Protein AF-A0AAW6J506-F1 (afdb_monomer_lite)

Sequence (66 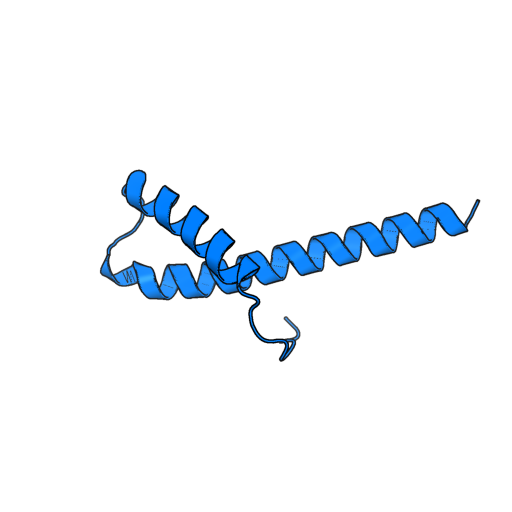aa):
MKILSTSYTHAHGFRALKRLHKAVIYNSVLPDELHKLYKALIHFERYIERLAHQQTAVKKKKSNKH

Structure (mmCIF, N/CA/C/O backbone):
data_AF-A0AAW6J506-F1
#
_entry.id   AF-A0AAW6J506-F1
#
loop_
_atom_site.group_PDB
_atom_site.id
_atom_site.type_symbol
_atom_site.label_atom_id
_atom_site.label_alt_id
_atom_site.label_comp_id
_atom_site.label_asym_id
_atom_site.label_entity_id
_atom_site.label_seq_id
_atom_site.pdbx_PDB_ins_code
_atom_site.Cartn_x
_atom_site.Cartn_y
_atom_site.Cartn_z
_atom_site.occupancy
_atom_site.B_iso_or_equiv
_atom_site.auth_seq_id
_atom_site.auth_comp_id
_atom_site.auth_asym_id
_atom_site.auth_atom_id
_atom_site.pdbx_PDB_model_num
ATOM 1 N N . MET A 1 1 ? -10.144 -3.327 -13.144 1.00 49.75 1 MET A N 1
ATOM 2 C CA . MET A 1 1 ? -8.664 -3.347 -13.020 1.00 49.75 1 MET A CA 1
ATOM 3 C C . MET A 1 1 ? -8.175 -4.749 -13.381 1.00 49.75 1 MET A C 1
ATOM 5 O O . MET A 1 1 ? -8.580 -5.679 -12.703 1.00 49.75 1 MET A O 1
ATOM 9 N N . LYS A 1 2 ? -7.365 -4.947 -14.440 1.00 47.81 2 LYS A N 1
ATOM 10 C CA . LYS A 1 2 ? -6.756 -6.271 -14.704 1.00 47.81 2 LYS A CA 1
ATOM 11 C C . LYS A 1 2 ? -5.874 -6.640 -13.505 1.00 47.81 2 LYS A C 1
ATOM 13 O O . LYS A 1 2 ? -4.902 -5.924 -13.229 1.00 47.81 2 LYS A O 1
ATOM 18 N N . ILE A 1 3 ? -6.261 -7.683 -12.773 1.00 55.31 3 ILE A N 1
ATOM 19 C CA . ILE A 1 3 ? -5.511 -8.214 -11.635 1.00 55.31 3 ILE A CA 1
ATOM 20 C C . ILE A 1 3 ? -4.307 -8.942 -12.234 1.00 55.31 3 ILE A C 1
ATOM 22 O O . ILE A 1 3 ? -4.434 -10.063 -12.707 1.00 55.31 3 ILE A O 1
ATOM 26 N N . LEU A 1 4 ? -3.147 -8.281 -12.296 1.00 59.22 4 LEU A N 1
ATOM 27 C CA . LEU A 1 4 ? -1.905 -9.008 -12.561 1.00 59.22 4 LEU A CA 1
ATOM 28 C C . LEU A 1 4 ? -1.679 -9.965 -11.384 1.00 59.22 4 LEU A C 1
ATOM 30 O O . LEU A 1 4 ? -1.742 -9.525 -10.230 1.00 59.22 4 LEU A O 1
ATOM 34 N N . SER A 1 5 ? -1.404 -11.238 -11.681 1.00 58.69 5 SER A N 1
ATOM 35 C CA . SER A 1 5 ? -1.047 -12.258 -10.683 1.00 58.69 5 SER A CA 1
ATOM 36 C C . SER A 1 5 ? 0.377 -12.098 -10.143 1.00 58.69 5 SER A C 1
ATOM 38 O O . SER A 1 5 ? 0.839 -12.922 -9.364 1.00 58.69 5 SER A O 1
ATOM 40 N N . THR A 1 6 ? 1.085 -11.038 -10.539 1.00 66.69 6 THR A N 1
ATOM 41 C CA . THR A 1 6 ? 2.406 -10.717 -10.004 1.00 66.69 6 THR A CA 1
ATOM 42 C C . THR A 1 6 ? 2.303 -10.479 -8.501 1.00 66.69 6 THR A C 1
ATOM 44 O O . THR A 1 6 ? 1.583 -9.568 -8.062 1.00 66.69 6 THR A O 1
ATOM 47 N N . SER A 1 7 ? 3.032 -11.292 -7.741 1.00 73.69 7 SER A N 1
ATOM 48 C CA . SER A 1 7 ? 3.153 -11.200 -6.290 1.00 73.69 7 SER A CA 1
ATOM 49 C C . SER A 1 7 ? 3.574 -9.798 -5.852 1.00 73.69 7 SER A C 1
ATOM 51 O O . SER A 1 7 ? 4.269 -9.076 -6.573 1.00 73.69 7 SER A O 1
ATOM 53 N N . TYR A 1 8 ? 3.162 -9.397 -4.650 1.00 80.31 8 TYR A N 1
ATOM 54 C CA . TYR A 1 8 ? 3.686 -8.175 -4.053 1.00 80.31 8 TYR A CA 1
ATOM 55 C C . TYR A 1 8 ? 5.182 -8.327 -3.798 1.00 80.31 8 TYR A C 1
ATOM 57 O O . TYR A 1 8 ? 5.634 -9.332 -3.258 1.00 80.31 8 TYR A O 1
ATOM 65 N N . THR A 1 9 ? 5.948 -7.311 -4.174 1.00 87.00 9 THR A N 1
ATOM 66 C CA . THR A 1 9 ? 7.357 -7.206 -3.814 1.00 87.00 9 THR A CA 1
ATOM 67 C C . THR A 1 9 ? 7.487 -6.707 -2.374 1.00 87.00 9 THR A C 1
ATOM 69 O O . THR A 1 9 ? 6.615 -5.992 -1.868 1.00 87.00 9 THR A O 1
ATOM 72 N N . HIS A 1 10 ? 8.611 -7.016 -1.723 1.00 87.62 10 HIS A N 1
ATOM 73 C CA . HIS A 1 10 ? 8.943 -6.454 -0.407 1.00 87.62 10 HIS A CA 1
ATOM 74 C C . HIS A 1 10 ? 8.919 -4.916 -0.406 1.00 87.62 10 HIS A C 1
ATOM 76 O O . HIS A 1 10 ? 8.508 -4.306 0.579 1.00 87.62 10 HIS A O 1
ATOM 82 N N . ALA A 1 11 ? 9.276 -4.282 -1.529 1.00 90.06 11 ALA A N 1
ATOM 83 C CA . ALA A 1 11 ? 9.213 -2.831 -1.684 1.00 90.06 11 ALA A CA 1
ATOM 84 C C . ALA A 1 11 ? 7.778 -2.285 -1.571 1.00 90.06 11 ALA A C 1
ATOM 86 O O . ALA A 1 11 ? 7.570 -1.258 -0.926 1.00 90.06 11 ALA A O 1
ATOM 87 N N . HIS A 1 12 ? 6.778 -2.974 -2.138 1.00 91.75 12 HIS A N 1
ATOM 88 C CA . HIS A 1 12 ? 5.369 -2.593 -1.978 1.00 91.75 12 HIS A CA 1
ATOM 89 C C . HIS A 1 12 ? 4.925 -2.658 -0.519 1.00 91.75 12 HIS A C 1
ATOM 91 O O . HIS A 1 12 ? 4.325 -1.704 -0.026 1.00 91.75 12 HIS A O 1
ATOM 97 N N . GLY A 1 13 ? 5.266 -3.746 0.177 1.00 91.56 13 GLY A N 1
ATOM 98 C CA . GLY A 1 13 ? 4.957 -3.911 1.597 1.00 91.56 13 GLY A CA 1
ATOM 99 C C . GLY A 1 13 ? 5.602 -2.824 2.456 1.00 91.56 13 GLY A C 1
ATOM 100 O O . GLY A 1 13 ? 4.923 -2.181 3.252 1.00 91.56 13 GLY A O 1
ATOM 101 N N . PHE A 1 14 ? 6.888 -2.537 2.237 1.00 94.00 14 PHE A N 1
ATOM 102 C CA . PHE A 1 14 ? 7.608 -1.515 2.997 1.00 94.00 14 PHE A CA 1
ATOM 103 C C . PHE A 1 14 ? 7.051 -0.101 2.769 1.00 94.00 14 PHE A C 1
ATOM 105 O O . PHE A 1 14 ? 6.846 0.651 3.724 1.00 94.00 14 PHE A O 1
ATOM 112 N N . ARG A 1 15 ? 6.742 0.270 1.517 1.00 94.75 15 ARG A N 1
ATOM 113 C CA . ARG A 1 15 ? 6.124 1.571 1.206 1.00 94.75 15 ARG A CA 1
ATOM 114 C C . ARG A 1 15 ? 4.720 1.693 1.807 1.00 94.75 15 ARG A C 1
ATOM 116 O O . ARG A 1 15 ? 4.397 2.736 2.379 1.00 94.75 15 ARG A O 1
ATOM 123 N N . ALA A 1 16 ? 3.921 0.627 1.743 1.00 94.56 16 ALA A N 1
ATOM 124 C CA . ALA A 1 16 ? 2.604 0.572 2.370 1.00 94.56 16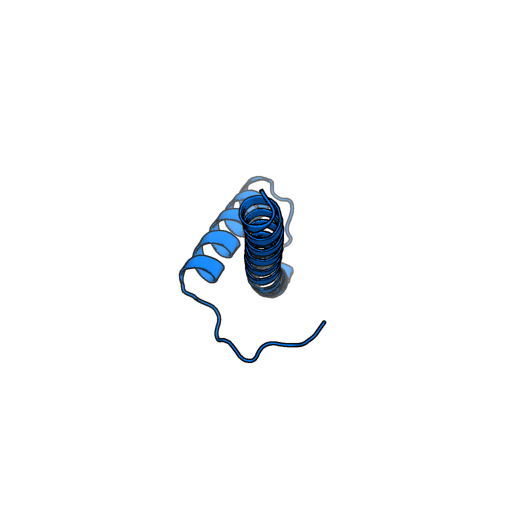 ALA A CA 1
ATOM 125 C C . ALA A 1 16 ? 2.699 0.722 3.896 1.00 94.56 16 ALA A C 1
ATOM 127 O O . ALA A 1 16 ? 1.992 1.547 4.473 1.00 94.56 16 ALA A O 1
ATOM 128 N N . LEU A 1 17 ? 3.6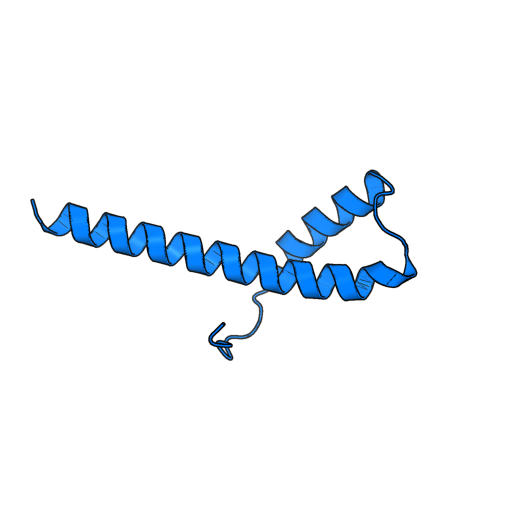32 0.013 4.539 1.00 93.94 17 LEU A N 1
ATOM 129 C CA . LEU A 1 17 ? 3.871 0.103 5.979 1.00 93.94 17 LEU A CA 1
ATOM 130 C C . LEU A 1 17 ? 4.3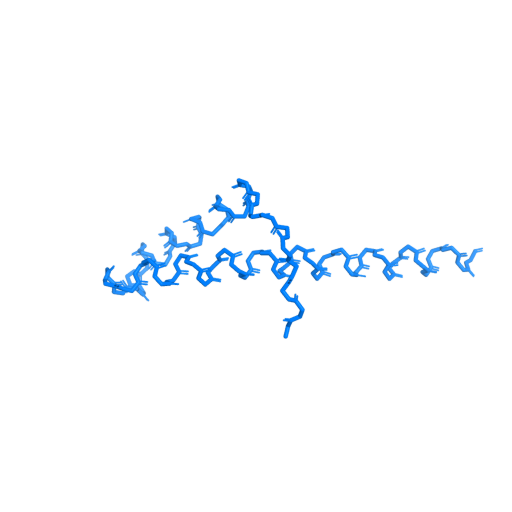17 1.511 6.394 1.00 93.94 17 LEU A C 1
ATOM 132 O O . LEU A 1 17 ? 3.822 2.046 7.380 1.00 93.94 17 LEU A O 1
ATOM 136 N N . LYS A 1 18 ? 5.180 2.165 5.608 1.00 94.12 18 LYS A N 1
ATOM 137 C CA . LYS A 1 18 ? 5.597 3.555 5.855 1.00 94.12 18 LYS A CA 1
ATOM 138 C C . LYS A 1 18 ? 4.417 4.536 5.820 1.00 94.12 18 LYS A C 1
ATOM 140 O O . LYS A 1 18 ? 4.376 5.469 6.622 1.00 94.12 18 LYS A O 1
ATOM 145 N N . ARG A 1 19 ? 3.462 4.353 4.900 1.00 92.44 19 ARG A N 1
ATOM 146 C CA . ARG A 1 19 ? 2.235 5.172 4.844 1.00 92.44 19 ARG A CA 1
ATOM 147 C C . ARG A 1 19 ? 1.305 4.879 6.009 1.00 92.44 19 ARG A C 1
ATOM 149 O O . ARG A 1 19 ? 0.785 5.815 6.607 1.00 92.44 19 ARG A O 1
ATOM 156 N N . LEU A 1 20 ? 1.146 3.602 6.340 1.00 92.31 20 LEU A N 1
ATOM 157 C CA . LEU A 1 20 ? 0.341 3.155 7.467 1.00 92.31 20 LEU A CA 1
ATOM 158 C C . LEU A 1 20 ? 0.863 3.739 8.783 1.00 92.31 20 LEU A C 1
ATOM 160 O O . LEU A 1 20 ? 0.102 4.333 9.532 1.00 92.31 20 LEU A O 1
ATOM 164 N N . HIS A 1 21 ? 2.176 3.666 9.007 1.00 91.31 21 HIS A N 1
ATOM 165 C CA . HIS A 1 21 ? 2.845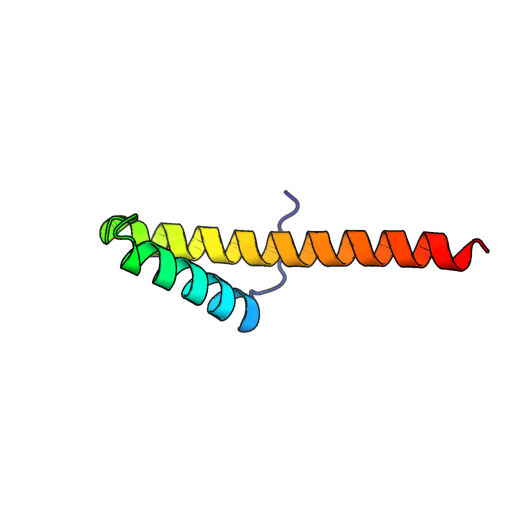 4.241 10.170 1.00 91.31 21 HIS A CA 1
ATOM 166 C C . HIS A 1 21 ? 2.570 5.743 10.314 1.00 91.31 21 HIS A C 1
ATOM 168 O O . HIS A 1 21 ? 2.243 6.209 11.401 1.00 91.31 21 HIS A O 1
ATOM 174 N N . LYS A 1 22 ? 2.624 6.507 9.212 1.00 90.50 22 LYS A N 1
ATOM 175 C CA . LYS A 1 22 ? 2.229 7.924 9.237 1.00 90.50 22 LYS A CA 1
ATOM 176 C C . LYS A 1 22 ? 0.766 8.102 9.646 1.00 90.50 22 LYS A C 1
ATOM 178 O O . LYS A 1 22 ? 0.482 8.946 10.484 1.00 90.50 22 LYS A O 1
ATOM 183 N N . ALA A 1 23 ? -0.147 7.322 9.073 1.00 87.50 23 ALA A N 1
ATOM 184 C CA . ALA A 1 23 ? -1.575 7.433 9.365 1.00 87.50 23 ALA A CA 1
ATOM 185 C C . ALA A 1 23 ? -1.909 7.096 10.833 1.00 87.50 23 ALA A C 1
ATOM 187 O O . ALA A 1 23 ? -2.778 7.735 11.422 1.00 87.50 23 ALA A O 1
ATOM 188 N N . VAL A 1 24 ? -1.172 6.153 11.430 1.00 87.44 24 VAL A N 1
ATOM 189 C CA . VAL A 1 24 ? -1.253 5.824 12.862 1.00 87.44 24 VAL A CA 1
ATOM 190 C C . VAL A 1 24 ? -0.744 6.977 13.728 1.00 87.44 24 VAL A C 1
ATOM 192 O O . VAL A 1 24 ? -1.431 7.366 14.665 1.00 87.44 24 VAL A O 1
ATOM 195 N N . ILE A 1 25 ? 0.406 7.581 13.397 1.00 88.50 25 ILE A N 1
ATOM 196 C CA . ILE A 1 25 ? 0.939 8.744 14.138 1.00 88.50 25 ILE A CA 1
ATOM 197 C C . ILE A 1 25 ? -0.055 9.910 14.148 1.00 88.50 25 ILE A C 1
ATOM 199 O O . ILE A 1 25 ? -0.234 10.559 15.173 1.00 88.50 25 ILE A O 1
ATOM 203 N N . TYR A 1 26 ? -0.724 10.169 13.024 1.00 88.81 26 TYR A N 1
ATOM 204 C CA . TYR A 1 26 ? -1.737 11.224 12.924 1.00 88.81 26 TYR A CA 1
ATOM 205 C C . TYR A 1 26 ? -3.106 10.824 13.494 1.00 88.81 26 TYR A C 1
ATOM 207 O O . TYR A 1 26 ? -4.088 11.529 13.263 1.00 88.81 26 TYR A O 1
ATOM 215 N N . ASN A 1 27 ? -3.195 9.688 14.195 1.00 81.75 27 ASN A N 1
ATOM 216 C CA . ASN A 1 27 ? -4.417 9.146 14.791 1.00 81.75 27 ASN A CA 1
ATOM 217 C C . ASN A 1 27 ? -5.606 9.091 13.810 1.00 81.75 27 ASN A C 1
ATOM 219 O O . ASN A 1 27 ? -6.768 9.217 14.181 1.00 81.75 27 ASN A O 1
ATOM 223 N N . SER A 1 28 ? -5.299 8.939 12.519 1.00 78.25 28 SER A N 1
ATOM 224 C CA . SER A 1 28 ? -6.261 9.035 11.418 1.00 78.25 28 SER A CA 1
ATOM 225 C C . SER A 1 28 ? -6.881 7.678 11.069 1.00 78.25 28 SER A C 1
ATOM 227 O O . SER A 1 28 ? -7.538 7.544 10.038 1.00 78.25 28 SER A O 1
ATOM 229 N N . VAL A 1 29 ? -6.610 6.644 11.874 1.00 77.06 29 VAL A N 1
ATOM 230 C CA . VAL A 1 29 ? -6.973 5.251 11.598 1.00 77.06 29 VAL A CA 1
ATOM 231 C C . VAL A 1 29 ? -7.376 4.563 12.895 1.00 77.06 29 VAL A C 1
ATOM 233 O O . VAL A 1 29 ? -6.620 4.570 13.863 1.00 77.06 29 VAL A O 1
ATOM 236 N N . LEU A 1 30 ? -8.544 3.922 12.883 1.00 78.06 30 LEU A N 1
ATOM 237 C CA . LEU A 1 30 ? -8.970 3.022 13.951 1.00 78.06 30 LEU A CA 1
ATOM 238 C C . LEU A 1 30 ? -8.140 1.725 13.905 1.00 78.06 30 LEU A C 1
ATOM 240 O O . LEU A 1 30 ? -7.990 1.157 12.819 1.00 78.06 30 LEU A O 1
ATOM 244 N N . PRO A 1 31 ? -7.639 1.217 15.046 1.00 77.75 31 PRO A N 1
ATOM 245 C CA . PRO A 1 31 ? -6.851 -0.018 15.101 1.00 77.75 31 PRO A CA 1
ATOM 246 C C . PRO A 1 31 ? -7.513 -1.214 14.398 1.00 77.75 31 PRO A C 1
ATOM 248 O O . PRO A 1 31 ? -6.830 -1.993 13.733 1.00 77.75 31 PRO A O 1
ATOM 251 N N . ASP A 1 32 ? -8.843 -1.307 14.455 1.00 84.69 32 ASP A N 1
ATOM 252 C CA . ASP A 1 32 ? -9.625 -2.393 13.847 1.00 84.69 32 ASP A CA 1
ATOM 253 C C . ASP A 1 32 ? -9.566 -2.403 12.310 1.00 84.69 32 ASP A C 1
ATOM 255 O O . ASP A 1 32 ? -9.687 -3.447 11.664 1.00 84.69 32 ASP A O 1
ATOM 259 N N . GLU A 1 33 ? -9.315 -1.245 11.698 1.00 86.50 33 GLU A N 1
ATOM 260 C CA . GLU A 1 33 ? -9.229 -1.085 10.245 1.00 86.50 33 GLU A CA 1
ATOM 261 C C . GLU A 1 33 ? -7.784 -1.170 9.729 1.00 86.50 33 GLU A C 1
ATOM 263 O O . GLU A 1 33 ? -7.550 -1.144 8.518 1.00 86.50 33 GLU A O 1
ATOM 268 N N . LEU A 1 34 ? -6.799 -1.342 10.618 1.00 87.56 34 LEU A N 1
ATOM 269 C CA . LEU A 1 34 ? -5.376 -1.300 10.280 1.00 87.56 34 LEU A CA 1
ATOM 270 C C . LEU A 1 34 ? -4.990 -2.352 9.228 1.00 87.56 34 LEU A C 1
ATOM 272 O O . LEU A 1 34 ? -4.280 -2.050 8.267 1.00 87.56 34 LEU A O 1
ATOM 276 N N . HIS A 1 35 ? -5.502 -3.580 9.361 1.00 89.12 35 HIS A N 1
ATOM 277 C CA . HIS A 1 35 ? -5.229 -4.670 8.414 1.00 89.12 35 HIS A CA 1
ATOM 278 C C . HIS A 1 35 ? -5.863 -4.433 7.041 1.00 89.12 35 HIS A C 1
ATOM 280 O O . HIS A 1 35 ? -5.242 -4.672 6.000 1.00 89.12 35 HIS A O 1
ATOM 286 N N . LYS A 1 36 ? -7.106 -3.939 7.020 1.00 90.56 36 LYS A N 1
ATOM 287 C CA . LYS A 1 36 ? -7.815 -3.603 5.778 1.00 90.56 36 LYS A CA 1
ATOM 288 C C . LYS A 1 36 ? -7.115 -2.450 5.064 1.00 90.56 36 LYS A C 1
ATOM 290 O O . LYS A 1 36 ? -6.873 -2.533 3.858 1.00 90.56 36 LYS A O 1
ATOM 295 N N . LEU A 1 37 ? -6.701 -1.433 5.818 1.00 90.94 37 LEU A N 1
ATOM 296 C CA . LEU A 1 37 ? -5.939 -0.305 5.305 1.00 90.94 37 LEU A CA 1
ATOM 297 C C . LEU A 1 37 ? -4.579 -0.746 4.759 1.00 90.94 37 LEU A C 1
ATOM 299 O O . LEU A 1 37 ? -4.205 -0.338 3.662 1.00 90.94 37 LEU A O 1
ATOM 303 N N . TYR A 1 38 ? -3.859 -1.625 5.459 1.00 91.88 38 TYR A N 1
ATOM 304 C CA . TYR A 1 38 ? -2.592 -2.165 4.968 1.00 91.88 38 TYR A CA 1
ATOM 305 C C . TYR A 1 38 ? -2.757 -2.881 3.621 1.00 91.88 38 TYR A C 1
ATOM 307 O O . TYR A 1 38 ? -2.023 -2.591 2.673 1.00 91.88 38 TYR A O 1
ATOM 315 N N . LYS A 1 39 ? -3.763 -3.758 3.493 1.00 91.19 39 LYS A N 1
ATOM 316 C CA . LYS A 1 39 ? -4.079 -4.422 2.218 1.00 91.19 39 LYS A CA 1
ATOM 317 C C . LYS A 1 39 ? -4.371 -3.404 1.114 1.00 91.19 39 LYS A C 1
ATOM 319 O O . LYS A 1 39 ? -3.812 -3.517 0.022 1.00 91.19 39 LYS A O 1
ATOM 324 N N . ALA A 1 40 ? -5.192 -2.393 1.395 1.00 92.06 40 ALA A N 1
ATOM 325 C CA . ALA A 1 40 ? -5.505 -1.332 0.439 1.00 92.06 40 ALA A CA 1
ATOM 326 C C . ALA A 1 40 ? -4.249 -0.552 0.004 1.00 92.06 40 ALA A C 1
ATOM 328 O O . ALA A 1 40 ? -4.048 -0.310 -1.188 1.00 92.06 40 ALA A O 1
ATOM 329 N N . LEU A 1 41 ? -3.360 -0.224 0.945 1.00 93.44 41 LEU A N 1
ATOM 330 C CA . LEU A 1 41 ? -2.110 0.486 0.673 1.00 93.44 41 LEU A CA 1
ATOM 331 C C . LEU A 1 41 ? -1.133 -0.343 -0.170 1.00 93.44 41 LEU A C 1
ATOM 333 O O . LEU A 1 41 ? -0.490 0.208 -1.060 1.00 93.44 41 LEU A O 1
ATOM 337 N N . ILE A 1 42 ? -1.047 -1.659 0.036 1.00 93.44 42 ILE A N 1
ATOM 338 C CA . ILE A 1 42 ? -0.232 -2.528 -0.827 1.00 93.44 42 ILE A CA 1
ATOM 339 C C . ILE A 1 42 ? -0.745 -2.492 -2.275 1.00 93.44 42 ILE A C 1
ATOM 341 O O . ILE A 1 42 ? 0.037 -2.362 -3.222 1.00 93.44 42 ILE A O 1
ATOM 345 N N . HIS A 1 43 ? -2.064 -2.585 -2.464 1.00 91.50 43 HIS A N 1
ATOM 346 C CA . HIS A 1 43 ? -2.669 -2.474 -3.792 1.00 91.50 43 HIS A CA 1
ATOM 347 C C . HIS A 1 43 ? -2.406 -1.106 -4.433 1.00 91.50 43 HIS A C 1
ATOM 349 O O . HIS A 1 43 ? -2.126 -1.033 -5.633 1.00 91.50 43 HIS A O 1
ATOM 355 N N . PHE A 1 44 ? -2.464 -0.041 -3.634 1.00 91.00 44 PHE A N 1
ATOM 356 C CA . PHE A 1 44 ? -2.175 1.323 -4.058 1.00 91.00 44 PHE A CA 1
ATOM 357 C C . PHE A 1 44 ? -0.719 1.497 -4.508 1.00 91.00 44 PHE A C 1
ATOM 359 O O . PHE A 1 44 ? -0.468 2.041 -5.581 1.00 91.00 44 PHE A O 1
ATOM 366 N N . GLU A 1 45 ? 0.241 0.965 -3.756 1.00 92.69 45 GLU A N 1
ATOM 367 C CA . GLU A 1 45 ? 1.660 0.998 -4.122 1.00 92.69 45 GLU A CA 1
ATOM 368 C C . GLU A 1 45 ? 1.928 0.294 -5.456 1.00 92.69 45 GLU A C 1
ATOM 370 O O . GLU A 1 45 ? 2.607 0.838 -6.329 1.00 92.69 45 GLU A O 1
ATOM 375 N N . ARG A 1 46 ? 1.302 -0.868 -5.669 1.00 89.25 46 ARG A N 1
ATOM 376 C CA . ARG A 1 46 ? 1.370 -1.578 -6.954 1.00 89.25 46 ARG A CA 1
ATOM 377 C C . ARG A 1 46 ? 0.768 -0.759 -8.098 1.00 89.25 46 ARG A C 1
ATOM 379 O O . ARG A 1 46 ? 1.227 -0.827 -9.239 1.00 89.25 46 ARG A O 1
ATOM 386 N N . TYR A 1 47 ? -0.300 -0.014 -7.824 1.00 90.00 47 TYR A N 1
ATOM 387 C CA . TYR A 1 47 ? -0.929 0.848 -8.817 1.00 90.00 47 TYR A CA 1
ATOM 388 C C . TYR A 1 47 ? -0.029 2.031 -9.201 1.00 90.00 47 TYR A C 1
ATOM 390 O O . TYR A 1 47 ? 0.136 2.293 -10.394 1.00 90.00 47 TYR A O 1
ATOM 398 N N . ILE A 1 48 ? 0.607 2.688 -8.226 1.00 89.75 48 ILE A N 1
ATOM 399 C CA . ILE A 1 48 ? 1.577 3.765 -8.478 1.00 89.75 48 ILE A CA 1
ATOM 400 C C . ILE A 1 48 ? 2.730 3.265 -9.349 1.00 89.75 48 ILE A C 1
ATOM 402 O O . ILE A 1 48 ? 3.078 3.918 -10.332 1.00 89.75 48 ILE A O 1
ATOM 406 N N . GLU A 1 49 ? 3.302 2.104 -9.024 1.00 89.38 49 GLU A N 1
ATOM 407 C CA . GLU A 1 49 ? 4.413 1.532 -9.787 1.00 89.38 49 GLU A CA 1
ATOM 408 C C . GLU A 1 49 ? 4.020 1.285 -11.251 1.00 89.38 49 GLU A C 1
ATOM 410 O O . GLU A 1 49 ? 4.711 1.713 -12.179 1.00 89.38 49 GLU A O 1
ATOM 415 N N . ARG A 1 50 ? 2.839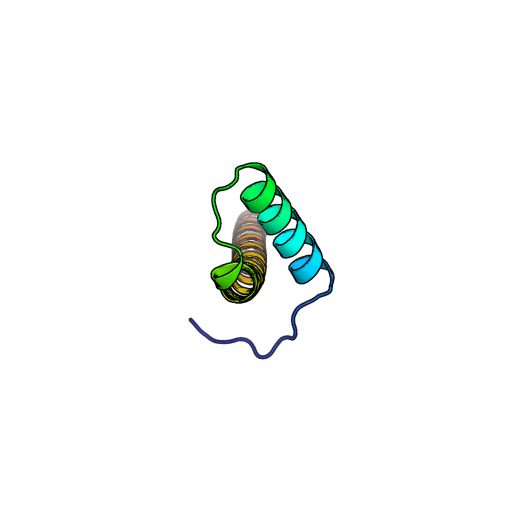 0.700 -11.483 1.00 87.94 50 ARG A N 1
ATOM 416 C CA . ARG A 1 50 ? 2.295 0.532 -12.838 1.00 87.94 50 ARG A CA 1
ATOM 417 C C . ARG A 1 50 ? 2.138 1.858 -13.578 1.00 87.94 50 ARG A C 1
ATOM 419 O O . ARG A 1 50 ? 2.464 1.927 -14.762 1.00 87.94 50 ARG A O 1
ATOM 426 N N . LEU A 1 51 ? 1.630 2.890 -12.907 1.00 89.31 51 LEU A N 1
ATOM 427 C CA . LEU A 1 51 ? 1.441 4.206 -13.511 1.00 89.31 51 LEU A CA 1
ATOM 428 C C . LEU A 1 51 ? 2.789 4.845 -13.880 1.00 89.31 51 LEU A C 1
ATOM 430 O O . LEU A 1 51 ? 2.916 5.441 -14.949 1.00 89.31 51 LEU A O 1
ATOM 434 N N . ALA A 1 52 ? 3.813 4.677 -13.040 1.00 89.12 52 ALA A N 1
ATOM 435 C CA . ALA A 1 52 ? 5.168 5.137 -13.329 1.00 89.12 52 ALA A CA 1
ATOM 436 C C . ALA A 1 52 ? 5.751 4.436 -14.568 1.00 89.12 52 ALA A C 1
ATOM 438 O O . ALA A 1 52 ? 6.269 5.105 -15.463 1.00 89.12 52 ALA A O 1
ATOM 439 N N . HIS A 1 53 ? 5.588 3.112 -14.683 1.00 86.44 53 HIS A N 1
ATOM 440 C CA . HIS A 1 53 ? 6.017 2.353 -15.865 1.00 86.44 53 HIS A CA 1
ATOM 441 C C . HIS A 1 53 ? 5.288 2.767 -17.151 1.00 86.44 53 HIS A C 1
ATOM 443 O O . HIS A 1 53 ? 5.890 2.811 -18.223 1.00 86.44 53 HIS A O 1
ATOM 449 N N . GLN A 1 54 ? 3.998 3.106 -17.070 1.00 87.19 54 GLN A N 1
ATOM 450 C CA . GLN A 1 54 ? 3.263 3.628 -18.225 1.00 87.19 54 GLN A CA 1
ATOM 451 C C . GLN A 1 54 ? 3.811 4.987 -18.673 1.00 87.19 54 GLN A C 1
ATOM 453 O O . GLN A 1 54 ? 4.025 5.204 -19.865 1.00 87.19 54 GLN A O 1
ATOM 458 N N . GLN A 1 55 ? 4.094 5.888 -17.730 1.00 84.75 55 GLN A N 1
ATOM 459 C CA . GLN A 1 55 ? 4.664 7.199 -18.038 1.00 84.75 55 GLN A CA 1
ATOM 460 C C . GLN A 1 55 ? 6.060 7.093 -18.660 1.00 84.75 55 GLN A C 1
ATOM 462 O O . GLN A 1 55 ? 6.350 7.789 -19.635 1.00 84.75 55 GLN A O 1
ATOM 467 N N . THR A 1 56 ? 6.922 6.210 -18.148 1.00 84.50 56 THR A N 1
ATOM 468 C CA . THR A 1 56 ? 8.259 6.003 -18.726 1.00 84.50 56 THR A CA 1
ATOM 469 C C . THR A 1 56 ? 8.187 5.387 -20.122 1.00 84.50 56 THR A C 1
ATOM 471 O O . THR A 1 56 ? 8.906 5.832 -21.017 1.00 84.50 56 THR A O 1
ATOM 474 N N . ALA A 1 57 ? 7.268 4.445 -20.358 1.00 79.94 57 ALA A N 1
ATOM 475 C CA . ALA A 1 57 ? 7.031 3.878 -21.684 1.00 79.94 57 ALA A CA 1
ATOM 476 C C . ALA A 1 57 ? 6.553 4.937 -22.695 1.00 79.94 57 ALA A C 1
ATOM 478 O O . ALA A 1 57 ? 7.018 4.957 -23.837 1.00 79.94 57 ALA A O 1
ATOM 479 N N . VAL A 1 58 ? 5.668 5.853 -22.282 1.00 78.94 58 VAL A N 1
ATOM 480 C CA . VAL A 1 58 ? 5.219 6.977 -23.124 1.00 78.94 58 VAL A CA 1
ATOM 481 C C . VAL A 1 58 ? 6.376 7.931 -23.435 1.00 78.94 58 VAL A C 1
ATOM 483 O O . VAL A 1 58 ? 6.545 8.317 -24.592 1.00 78.94 58 VAL A O 1
ATOM 486 N N . LYS A 1 59 ? 7.207 8.280 -22.443 1.00 77.12 59 LYS A N 1
ATOM 487 C CA . LYS A 1 59 ? 8.395 9.128 -22.655 1.00 77.12 59 LYS A CA 1
ATOM 488 C C . LYS A 1 59 ? 9.388 8.490 -23.630 1.00 77.12 59 LYS A C 1
ATOM 490 O O . LYS A 1 59 ? 9.832 9.158 -24.559 1.00 77.12 59 LYS A O 1
ATOM 495 N N . LYS A 1 60 ? 9.669 7.190 -23.487 1.00 74.69 60 LYS A N 1
ATOM 496 C CA . LYS A 1 60 ? 10.573 6.451 -24.385 1.00 74.69 60 LYS A CA 1
ATOM 497 C C . LYS A 1 60 ? 10.060 6.429 -25.830 1.00 74.69 60 LYS A C 1
ATOM 499 O O . LYS A 1 60 ? 10.834 6.645 -26.754 1.00 74.69 60 LYS A O 1
ATOM 504 N N . LYS A 1 61 ? 8.746 6.262 -26.034 1.00 70.81 61 LYS A N 1
ATOM 505 C CA . LYS A 1 61 ? 8.121 6.348 -27.370 1.00 70.81 61 LYS A CA 1
ATOM 506 C C . LYS A 1 61 ? 8.227 7.736 -28.008 1.00 70.81 61 LYS A C 1
ATOM 508 O O . LYS A 1 61 ? 8.341 7.815 -29.224 1.00 70.81 61 LYS A O 1
ATOM 513 N N . LYS A 1 62 ? 8.172 8.815 -27.217 1.00 69.94 62 LYS A N 1
ATOM 514 C CA . LYS A 1 62 ? 8.360 10.186 -27.724 1.00 69.94 62 LYS A CA 1
ATOM 515 C C . LYS A 1 62 ? 9.817 10.471 -28.098 1.00 69.94 62 LYS A C 1
ATOM 517 O O . LYS A 1 62 ? 10.050 11.103 -29.116 1.00 69.94 62 LYS A O 1
ATOM 522 N N . SER A 1 63 ? 10.774 9.971 -27.315 1.00 72.31 63 SER A N 1
ATOM 523 C CA . SER A 1 63 ? 12.210 10.155 -27.577 1.00 72.31 63 SER A CA 1
ATOM 524 C C . SER A 1 63 ? 12.712 9.413 -28.818 1.00 72.31 63 SER A C 1
ATOM 526 O O . SER A 1 63 ? 13.648 9.880 -29.439 1.00 72.31 63 SER A O 1
ATOM 528 N N . ASN A 1 64 ? 12.103 8.279 -29.181 1.00 66.25 64 ASN A N 1
ATOM 529 C CA . ASN A 1 64 ? 12.475 7.484 -30.363 1.00 66.25 64 ASN A CA 1
ATOM 530 C C . ASN A 1 64 ? 11.866 8.000 -31.685 1.00 66.25 64 ASN A C 1
ATOM 532 O O . ASN A 1 64 ? 11.991 7.332 -32.708 1.00 66.25 64 ASN A O 1
ATOM 536 N N . LYS A 1 65 ? 11.116 9.109 -31.648 1.00 58.19 65 LYS A N 1
ATOM 537 C CA . LYS A 1 65 ? 10.437 9.708 -32.812 1.00 58.19 65 LYS A CA 1
ATOM 538 C C . LYS A 1 65 ? 11.134 10.967 -33.348 1.00 58.19 65 LYS A C 1
ATOM 540 O O . LYS A 1 65 ? 10.630 11.550 -34.304 1.00 58.19 65 LYS A O 1
ATOM 545 N N . HIS A 1 66 ? 12.236 11.365 -32.720 1.00 48.84 66 HIS A N 1
ATOM 546 C CA . HIS A 1 66 ? 13.178 12.384 -33.177 1.00 48.84 66 HIS A CA 1
ATOM 547 C C . HIS A 1 66 ? 14.504 11.707 -33.508 1.00 48.84 66 HIS A C 1
ATOM 549 O O . HIS A 1 66 ? 15.204 12.249 -34.385 1.00 48.84 66 HIS A O 1
#

Radius of gyration: 15.76 Å; chains: 1; bounding box: 23×25×48 Å

Secondary structure (DSSP, 8-state):
-----PPPPHHHHHHHHHHHHHHHHTT-S-GGGHHHHHHHHHHHHHHHHHHHHHHHHHHHHHHTT-

pLDDT: mean 82.63, std 12.19, range [47.81, 94.75]

Foldseek 3Di:
DPPDPDDQDPVLLVQLVVVLVVCVVVVVDDPVCSVVSSVVSSVVSVVVVVVVVVVVVVVVVVVVVD